Protein AF-A0A818JLV5-F1 (afdb_monomer_lite)

Sequence (101 aa):
MLIFYFFHFLLVFFYNILFRYVSDPNLWTKHEIQHLRLPTVDFSNPQVENLFHGIEFLRTVRQEKKRAYIHCKAGRQRSANLVACYLIDTYGMTPEEAARH

Structure (mmCIF, N/CA/C/O backbone):
data_AF-A0A818JLV5-F1
#
_entry.id   AF-A0A818JLV5-F1
#
loop_
_atom_site.group_PDB
_atom_site.id
_atom_site.type_symbol
_atom_site.label_atom_id
_atom_site.label_alt_id
_atom_site.label_comp_id
_atom_site.label_asym_id
_atom_site.label_entity_id
_atom_site.label_seq_id
_atom_site.pdbx_PDB_ins_code
_atom_site.Cartn_x
_atom_site.Cartn_y
_atom_site.Cartn_z
_atom_site.occupancy
_atom_site.B_iso_or_equiv
_atom_site.auth_seq_id
_atom_site.auth_comp_id
_atom_site.auth_asym_id
_atom_site.auth_atom_id
_atom_site.pdbx_PDB_model_num
ATOM 1 N N . MET A 1 1 ? -4.765 -15.757 -21.164 1.00 35.62 1 MET A N 1
ATOM 2 C CA . MET A 1 1 ? -5.243 -14.408 -21.542 1.00 35.62 1 MET A CA 1
ATOM 3 C C . MET A 1 1 ? -6.733 -14.271 -21.194 1.00 35.62 1 MET A C 1
ATOM 5 O O . MET A 1 1 ? -7.546 -14.078 -22.081 1.00 35.62 1 MET A O 1
ATOM 9 N N . LEU A 1 2 ? -7.109 -14.458 -19.917 1.00 27.20 2 LEU A N 1
ATOM 10 C CA . LEU A 1 2 ? -8.526 -14.609 -19.520 1.00 27.20 2 LEU A CA 1
ATOM 11 C C . LEU A 1 2 ? -8.876 -14.040 -18.129 1.00 27.20 2 LEU A C 1
ATOM 13 O O . LEU A 1 2 ? -9.966 -14.275 -17.632 1.00 27.20 2 LEU A O 1
ATOM 17 N N . ILE A 1 3 ? -7.972 -13.286 -17.493 1.00 32.56 3 ILE A N 1
ATOM 18 C CA . ILE A 1 3 ? -8.185 -12.769 -16.124 1.00 32.56 3 ILE A CA 1
ATOM 19 C C . ILE A 1 3 ? -8.768 -11.339 -16.120 1.00 32.56 3 ILE A C 1
ATOM 21 O O . ILE A 1 3 ? -9.231 -10.859 -15.094 1.00 32.56 3 ILE A O 1
ATOM 25 N N . PHE A 1 4 ? -8.827 -10.661 -17.270 1.00 35.84 4 PHE A N 1
ATOM 26 C CA . PHE A 1 4 ? -9.160 -9.230 -17.324 1.00 35.84 4 PHE A CA 1
ATOM 27 C C . PHE A 1 4 ? -10.638 -8.893 -17.573 1.00 35.84 4 PHE A C 1
ATOM 29 O O . PHE A 1 4 ? -10.991 -7.722 -17.535 1.00 35.84 4 PHE A O 1
ATOM 36 N N . TYR A 1 5 ? -11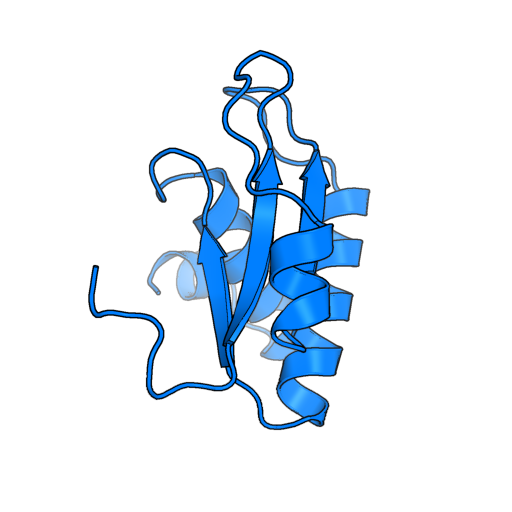.516 -9.870 -17.821 1.00 31.83 5 TYR A N 1
ATOM 37 C CA . TYR A 1 5 ? -12.835 -9.566 -18.396 1.00 31.83 5 TYR A CA 1
ATOM 38 C C . TYR A 1 5 ? -13.954 -9.187 -17.415 1.00 31.83 5 TYR A C 1
ATOM 40 O O . TYR A 1 5 ? -15.025 -8.827 -17.889 1.00 31.83 5 TYR A O 1
ATOM 48 N N . PHE A 1 6 ? -13.763 -9.235 -16.090 1.00 33.00 6 PHE A N 1
ATOM 49 C CA . PHE A 1 6 ? -14.914 -9.080 -15.179 1.00 33.00 6 PHE A CA 1
ATOM 50 C C . PHE A 1 6 ? -14.726 -8.267 -13.899 1.00 33.00 6 PHE A C 1
ATOM 52 O O . PHE A 1 6 ? -15.620 -8.255 -13.056 1.00 33.00 6 PHE A O 1
ATOM 59 N N . PHE A 1 7 ? -13.627 -7.538 -13.728 1.00 35.72 7 PHE A N 1
ATOM 60 C CA . PHE A 1 7 ? -13.406 -6.838 -12.465 1.00 35.72 7 PHE A CA 1
ATOM 61 C C . PHE A 1 7 ? -12.803 -5.454 -12.674 1.00 35.72 7 PHE A C 1
ATOM 63 O O . PHE A 1 7 ? -11.752 -5.299 -13.287 1.00 35.72 7 PHE A O 1
ATOM 70 N N . HIS A 1 8 ? -13.484 -4.462 -12.106 1.00 43.91 8 HIS A N 1
ATOM 71 C CA . HIS A 1 8 ? -13.003 -3.106 -11.862 1.00 43.91 8 HIS A CA 1
ATOM 72 C C . HIS A 1 8 ? -11.773 -3.174 -10.922 1.00 43.91 8 HIS A C 1
ATOM 74 O O . HIS A 1 8 ? -11.894 -3.023 -9.704 1.00 43.91 8 HIS A O 1
ATOM 80 N N . PHE A 1 9 ? -10.600 -3.515 -11.466 1.00 46.94 9 PHE A N 1
ATOM 81 C CA . PHE A 1 9 ? -9.341 -3.629 -10.725 1.00 46.94 9 PHE A CA 1
ATOM 82 C C . PHE A 1 9 ? -8.509 -2.351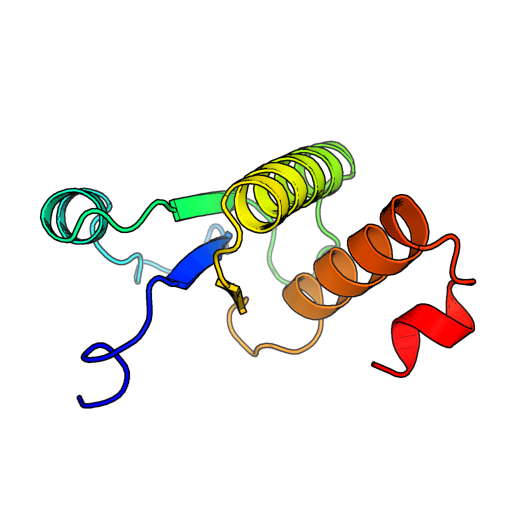 -10.876 1.00 46.94 9 PHE A C 1
ATOM 84 O O . PHE A 1 9 ? -8.214 -1.943 -11.994 1.00 46.94 9 PHE A O 1
ATOM 91 N N . LEU A 1 10 ? -8.088 -1.756 -9.758 1.00 56.09 10 LEU A N 1
ATOM 92 C CA . LEU A 1 10 ? -7.032 -0.740 -9.706 1.00 56.09 10 LEU A CA 1
ATOM 93 C C . LEU A 1 10 ? -5.672 -1.418 -9.573 1.00 56.09 10 LEU A C 1
ATOM 95 O O . LEU A 1 10 ? -5.513 -2.295 -8.732 1.00 56.09 10 LEU A O 1
ATOM 99 N N . LEU A 1 11 ? -4.682 -1.021 -10.363 1.00 56.81 11 LEU A N 1
ATOM 100 C CA . LEU A 1 11 ? -3.412 -1.743 -10.461 1.00 56.81 11 LEU A CA 1
ATOM 101 C C . LEU A 1 11 ? -2.276 -0.967 -9.768 1.00 56.81 11 LEU A C 1
ATOM 103 O O . LEU A 1 11 ? -1.904 0.112 -10.227 1.00 56.81 11 LEU A O 1
ATOM 107 N N . VAL A 1 12 ? -1.686 -1.515 -8.698 1.00 58.53 12 VAL A N 1
ATOM 108 C CA . VAL A 1 12 ? -0.466 -0.954 -8.078 1.00 58.53 12 VAL A CA 1
ATOM 109 C C . VAL A 1 12 ? 0.751 -1.751 -8.535 1.00 58.53 12 VAL A C 1
ATOM 111 O O . VAL A 1 12 ? 0.889 -2.935 -8.222 1.00 58.53 12 VAL A O 1
ATOM 114 N N . PHE A 1 13 ? 1.648 -1.086 -9.261 1.00 58.62 13 PHE A N 1
ATOM 115 C CA . PHE A 1 13 ? 2.877 -1.646 -9.812 1.00 58.62 13 PHE A CA 1
ATOM 116 C C . PHE A 1 13 ? 4.088 -1.202 -8.990 1.00 58.62 13 PHE A C 1
ATOM 118 O O . PHE A 1 13 ? 4.442 -0.024 -8.996 1.00 58.62 13 PHE A O 1
ATOM 125 N N . PHE A 1 14 ? 4.795 -2.144 -8.366 1.00 55.06 14 PHE A N 1
ATOM 126 C CA . PHE A 1 14 ? 6.157 -1.893 -7.883 1.00 55.06 14 PHE A CA 1
ATOM 127 C C . PHE A 1 14 ? 7.162 -2.190 -9.002 1.00 55.06 14 PHE A C 1
ATOM 129 O O . PHE A 1 14 ? 7.334 -3.351 -9.383 1.00 55.06 14 PHE A O 1
ATOM 136 N N . TYR A 1 15 ? 7.807 -1.157 -9.552 1.00 54.06 15 TYR A N 1
ATOM 137 C CA . TYR A 1 15 ? 8.747 -1.301 -10.674 1.00 54.06 15 TYR A CA 1
ATOM 138 C C . TYR A 1 15 ? 10.196 -1.485 -10.212 1.00 54.06 15 TYR A C 1
ATOM 140 O O . TYR A 1 15 ? 10.591 -0.919 -9.200 1.00 54.06 15 TYR A O 1
ATOM 148 N N . ASN A 1 16 ? 10.970 -2.228 -11.010 1.00 49.66 16 ASN A N 1
ATOM 149 C CA . ASN A 1 16 ? 12.410 -2.460 -10.911 1.00 49.66 16 ASN A CA 1
ATOM 150 C C . ASN A 1 16 ? 13.131 -1.651 -11.995 1.00 49.66 16 ASN A C 1
ATOM 152 O O . ASN A 1 16 ? 12.896 -1.913 -13.168 1.00 49.66 16 ASN A O 1
ATOM 156 N N . ILE A 1 17 ? 14.069 -0.776 -11.621 1.00 47.25 17 ILE A N 1
ATOM 157 C CA . ILE A 1 17 ? 14.846 0.103 -12.519 1.00 47.25 17 ILE A CA 1
ATOM 158 C C . ILE A 1 17 ? 15.489 -0.622 -13.735 1.00 47.25 17 ILE A C 1
ATOM 160 O O . ILE A 1 17 ? 15.720 0.019 -14.756 1.00 47.25 17 ILE A O 1
ATOM 164 N N . LEU A 1 18 ? 15.698 -1.946 -13.700 1.00 43.88 18 LEU A N 1
ATOM 165 C CA . LEU A 1 18 ? 16.427 -2.713 -14.725 1.00 43.88 18 LEU A CA 1
ATOM 166 C C . LEU A 1 18 ? 15.595 -3.533 -15.739 1.00 43.88 18 LEU A C 1
ATOM 168 O O . LEU A 1 18 ? 16.194 -4.080 -16.663 1.00 43.88 18 LEU A O 1
ATOM 172 N N . PHE A 1 19 ? 14.259 -3.652 -15.642 1.00 42.72 19 PHE A N 1
ATOM 173 C CA . PHE A 1 19 ? 13.491 -4.546 -16.543 1.00 42.72 19 PHE A CA 1
ATOM 174 C C . PHE A 1 19 ? 12.417 -3.860 -17.403 1.00 42.72 19 PHE A C 1
ATOM 176 O O . PHE A 1 19 ? 11.347 -3.492 -16.944 1.00 42.72 19 PHE A O 1
ATOM 183 N N . ARG A 1 20 ? 12.669 -3.856 -18.714 1.00 44.94 20 ARG A N 1
ATOM 184 C CA . ARG A 1 20 ? 11.935 -3.251 -19.844 1.00 44.94 20 ARG A CA 1
ATOM 185 C C . ARG A 1 20 ? 10.499 -3.759 -20.121 1.00 44.94 20 ARG A C 1
ATOM 187 O O . ARG A 1 20 ? 9.958 -3.452 -21.176 1.00 44.94 20 ARG A O 1
ATOM 194 N N . TYR A 1 21 ? 9.876 -4.525 -19.223 1.00 51.16 21 TYR A N 1
ATOM 195 C CA . TYR A 1 21 ? 8.500 -5.024 -19.391 1.00 51.16 21 T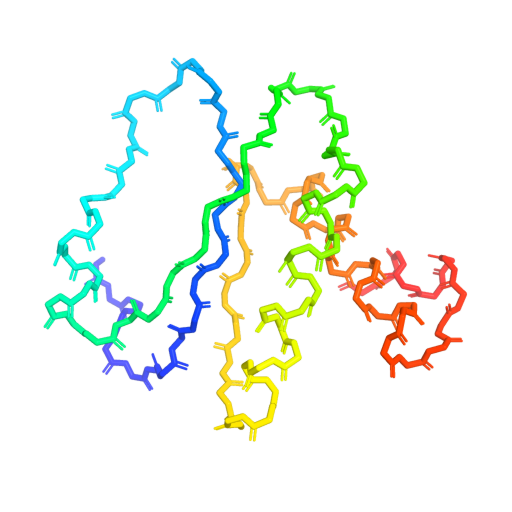YR A CA 1
ATOM 196 C C . TYR A 1 21 ? 7.538 -4.226 -18.529 1.00 51.16 21 TYR A C 1
ATOM 198 O O . TYR A 1 21 ? 7.100 -4.649 -17.460 1.00 51.16 21 TYR A O 1
ATOM 206 N N . VAL A 1 22 ? 7.234 -3.035 -19.018 1.00 55.44 22 VAL A N 1
ATOM 207 C CA . VAL A 1 22 ? 6.207 -2.187 -18.447 1.00 55.44 22 VAL A CA 1
ATOM 208 C C . VAL A 1 22 ? 5.059 -2.169 -19.439 1.00 55.44 22 VAL A C 1
ATOM 210 O O . VAL A 1 22 ? 5.242 -1.791 -20.592 1.00 55.44 22 VAL A O 1
ATOM 213 N N . SER A 1 23 ? 3.888 -2.624 -19.005 1.00 62.00 23 SER A N 1
ATOM 214 C CA . SER A 1 23 ? 2.655 -2.465 -19.770 1.00 62.00 23 SER A CA 1
ATOM 215 C C . SER A 1 23 ? 2.468 -0.986 -20.115 1.00 62.00 23 SER A C 1
ATOM 217 O O . SER A 1 23 ? 2.663 -0.122 -19.258 1.00 62.00 23 SER A O 1
ATOM 219 N N . ASP A 1 24 ? 2.148 -0.678 -21.368 1.00 71.50 24 ASP A N 1
ATOM 220 C CA . ASP A 1 24 ? 1.961 0.701 -21.826 1.00 71.50 24 ASP A CA 1
ATOM 221 C C . ASP A 1 24 ? 0.918 1.412 -20.935 1.00 71.50 24 ASP A C 1
ATOM 223 O O . ASP A 1 24 ? -0.207 0.916 -20.836 1.00 71.50 24 ASP A O 1
ATOM 227 N N . PRO A 1 25 ? 1.257 2.532 -20.253 1.00 69.69 25 PRO A N 1
ATOM 228 C CA . PRO A 1 25 ? 0.286 3.341 -19.512 1.00 69.69 25 PRO A CA 1
ATOM 229 C C . PRO A 1 25 ? -0.996 3.615 -20.301 1.00 69.69 25 PRO A C 1
ATOM 231 O O . PRO A 1 25 ? -2.091 3.523 -19.753 1.00 69.69 25 PRO A O 1
ATOM 234 N N . ASN A 1 26 ? -0.862 3.875 -21.604 1.00 77.56 26 ASN A N 1
ATOM 235 C CA . ASN A 1 26 ? -1.984 4.210 -22.470 1.00 77.56 26 ASN A CA 1
ATOM 236 C C . ASN A 1 26 ? -2.963 3.043 -22.632 1.00 77.56 26 ASN A C 1
ATOM 238 O O . ASN A 1 26 ? -4.152 3.270 -22.844 1.00 77.56 26 ASN A O 1
ATOM 242 N N . LEU A 1 27 ? -2.492 1.797 -22.497 1.00 76.19 27 LEU A N 1
ATOM 243 C CA . LEU A 1 27 ? -3.356 0.620 -22.535 1.00 76.19 27 LEU A CA 1
ATOM 244 C C . LEU A 1 27 ? -4.297 0.597 -21.326 1.00 76.19 27 LEU A C 1
ATOM 246 O O . LEU A 1 27 ? -5.483 0.326 -21.486 1.00 76.19 27 LEU A O 1
ATOM 250 N N . TRP A 1 28 ? -3.795 0.924 -20.134 1.00 76.81 28 TRP A N 1
ATOM 251 C CA . TRP A 1 28 ? -4.615 0.984 -18.921 1.00 76.81 28 TRP A CA 1
ATOM 252 C C . TRP A 1 28 ? -5.627 2.120 -18.995 1.00 76.81 28 TRP A C 1
ATOM 254 O O . TRP A 1 28 ? -6.811 1.889 -18.768 1.00 76.81 28 TRP A O 1
ATOM 264 N N . THR A 1 29 ? -5.184 3.304 -19.426 1.00 77.69 29 THR A N 1
ATOM 265 C CA . THR A 1 29 ? -6.061 4.462 -19.633 1.00 77.69 29 THR A CA 1
ATOM 266 C C . THR A 1 29 ? -7.166 4.167 -20.646 1.00 77.69 29 THR A C 1
ATOM 268 O O . THR A 1 29 ? -8.322 4.486 -20.391 1.00 77.69 29 THR A O 1
ATOM 271 N N . LYS A 1 30 ? -6.850 3.495 -21.764 1.00 82.56 30 LYS A N 1
ATOM 272 C CA . LYS A 1 30 ? -7.840 3.088 -22.779 1.00 82.56 30 LYS A CA 1
ATOM 273 C C . LYS A 1 30 ? -8.926 2.167 -22.216 1.00 82.56 30 LYS A C 1
ATOM 275 O O . LYS A 1 30 ? -10.048 2.181 -22.709 1.00 82.56 30 LYS A O 1
ATOM 280 N N . HIS A 1 31 ? -8.585 1.354 -21.221 1.00 79.75 31 HIS A N 1
ATOM 281 C CA . HIS A 1 31 ? -9.512 0.450 -20.544 1.00 79.75 31 HIS A CA 1
ATOM 282 C C . HIS A 1 31 ? -10.083 1.036 -19.244 1.00 79.75 31 HIS A C 1
ATOM 284 O O . HIS A 1 31 ? -10.698 0.298 -18.481 1.00 79.75 31 HIS A O 1
ATOM 290 N N . GLU A 1 32 ? -9.869 2.332 -18.983 1.00 82.12 32 GLU A N 1
ATOM 291 C CA . GLU A 1 32 ? -10.330 3.036 -17.776 1.00 82.12 32 GLU A CA 1
ATOM 292 C C . GLU A 1 32 ? -9.822 2.397 -16.467 1.00 82.12 32 GLU A C 1
ATOM 294 O O . GLU A 1 32 ? -10.422 2.514 -15.397 1.00 82.12 32 GLU A O 1
ATOM 299 N N . ILE A 1 33 ? -8.669 1.728 -16.542 1.00 79.00 33 ILE A N 1
ATOM 300 C CA . ILE A 1 33 ? -7.990 1.121 -15.402 1.00 79.00 33 ILE A CA 1
ATOM 301 C C . ILE A 1 33 ? -7.049 2.167 -14.808 1.00 79.00 33 ILE A C 1
ATOM 303 O O . ILE A 1 33 ? -6.018 2.503 -15.394 1.00 79.00 33 ILE A O 1
ATOM 307 N N . GLN A 1 34 ? -7.380 2.671 -13.618 1.00 81.94 34 GLN A N 1
ATOM 308 C CA . GLN A 1 34 ? -6.444 3.508 -12.871 1.00 81.94 34 GLN A CA 1
ATOM 309 C C . GLN A 1 34 ? -5.237 2.659 -12.442 1.00 81.94 34 GLN A C 1
ATOM 311 O O . GLN A 1 34 ? -5.364 1.502 -12.020 1.00 81.94 34 GLN A O 1
ATOM 316 N N . HIS A 1 35 ? -4.050 3.245 -12.544 1.00 82.38 35 HIS A N 1
ATOM 317 C CA . HIS A 1 35 ? -2.805 2.549 -12.266 1.00 82.38 35 HIS A CA 1
ATOM 318 C C . HIS A 1 35 ? -1.825 3.461 -11.529 1.00 82.38 35 HIS A C 1
ATOM 320 O O . HIS A 1 35 ? -1.685 4.636 -11.858 1.00 82.38 35 HIS A O 1
ATOM 326 N N . LEU A 1 36 ? -1.115 2.901 -10.552 1.00 83.94 36 LEU A N 1
ATOM 327 C CA . LEU A 1 36 ? -0.060 3.585 -9.811 1.00 83.94 36 LEU A CA 1
ATOM 328 C C . LEU A 1 36 ? 1.255 2.838 -9.996 1.00 83.94 36 LEU A C 1
ATOM 330 O O . LEU A 1 36 ? 1.300 1.613 -9.893 1.00 83.94 36 LEU A O 1
ATOM 334 N N . ARG A 1 37 ? 2.342 3.572 -10.246 1.00 82.56 37 ARG A N 1
ATOM 335 C CA . ARG A 1 37 ? 3.695 3.010 -10.303 1.00 82.56 37 ARG A CA 1
ATOM 336 C C . ARG A 1 37 ? 4.526 3.547 -9.157 1.00 82.56 37 ARG A C 1
ATOM 338 O O . ARG A 1 37 ? 4.780 4.742 -9.084 1.00 82.56 37 ARG A O 1
ATOM 345 N N . LEU A 1 38 ? 4.983 2.638 -8.309 1.00 81.12 38 LEU A N 1
ATOM 346 C CA . LEU A 1 38 ? 5.857 2.915 -7.183 1.00 81.12 38 LEU A CA 1
ATOM 347 C C . LEU A 1 38 ? 7.259 2.398 -7.530 1.00 81.12 38 LEU A C 1
ATOM 349 O O . LEU A 1 38 ? 7.485 1.182 -7.546 1.00 81.12 38 LEU A O 1
ATOM 353 N N . PRO A 1 39 ? 8.207 3.279 -7.886 1.00 74.50 39 PRO A N 1
ATOM 354 C CA . PRO A 1 39 ? 9.559 2.849 -8.212 1.00 74.50 39 PRO A CA 1
ATOM 355 C C . PRO A 1 39 ? 10.237 2.275 -6.962 1.00 74.50 39 PRO A C 1
ATOM 357 O O . PRO A 1 39 ? 10.189 2.852 -5.879 1.00 74.50 39 PRO A O 1
ATOM 360 N N . THR A 1 40 ? 10.862 1.106 -7.071 1.00 69.94 40 THR A N 1
ATOM 361 C CA . THR A 1 40 ? 11.632 0.512 -5.970 1.00 69.94 40 THR A CA 1
ATOM 362 C C . THR A 1 40 ? 12.822 -0.244 -6.538 1.00 69.94 40 THR A C 1
ATOM 364 O O . THR A 1 40 ? 12.673 -1.063 -7.444 1.00 69.94 40 THR A O 1
ATOM 367 N N . VAL A 1 41 ? 14.018 0.013 -6.011 1.00 69.56 41 VAL A N 1
ATOM 368 C CA . VAL A 1 41 ? 15.216 -0.713 -6.443 1.00 69.56 41 VAL A CA 1
ATOM 369 C C . VAL A 1 41 ? 15.026 -2.203 -6.143 1.00 69.56 41 VAL A C 1
ATOM 371 O O . VAL A 1 41 ? 14.431 -2.594 -5.138 1.00 69.56 41 VAL A O 1
ATOM 374 N N . ASP A 1 42 ? 15.450 -3.066 -7.062 1.00 64.75 42 ASP A N 1
ATOM 375 C CA . ASP A 1 42 ? 15.334 -4.503 -6.835 1.00 64.75 42 ASP A CA 1
ATOM 376 C C . ASP A 1 42 ? 16.161 -4.918 -5.616 1.00 64.75 42 ASP A C 1
ATOM 378 O O . ASP A 1 42 ? 17.245 -4.390 -5.385 1.00 64.75 42 ASP A O 1
ATOM 382 N N . PHE A 1 43 ? 15.622 -5.852 -4.828 1.00 65.25 43 PHE A N 1
ATOM 383 C CA . PHE A 1 43 ? 16.201 -6.301 -3.555 1.00 65.25 43 PHE A CA 1
ATOM 384 C C . PHE A 1 43 ? 16.307 -5.222 -2.462 1.00 65.25 43 PHE A C 1
ATOM 386 O O . PHE A 1 43 ? 16.846 -5.504 -1.395 1.00 65.25 43 PHE A O 1
ATOM 393 N N . SER A 1 44 ? 15.740 -4.029 -2.673 1.00 69.25 44 SER A N 1
ATOM 394 C CA . SER A 1 44 ? 15.570 -3.020 -1.630 1.00 69.25 44 SER A CA 1
ATOM 395 C C . SER A 1 44 ? 14.131 -2.977 -1.122 1.00 69.25 44 SER A C 1
ATOM 397 O O . SER A 1 44 ? 13.177 -3.363 -1.810 1.00 69.25 44 SER A O 1
ATOM 399 N N . ASN A 1 45 ? 13.966 -2.441 0.085 1.00 73.31 45 ASN A N 1
ATOM 400 C CA . ASN A 1 45 ? 12.653 -2.026 0.557 1.00 73.31 45 ASN A CA 1
ATOM 401 C C . ASN A 1 45 ? 12.158 -0.818 -0.262 1.00 73.31 45 ASN A C 1
ATOM 403 O O . ASN A 1 45 ? 12.984 -0.039 -0.762 1.00 73.31 45 ASN A O 1
ATOM 407 N N . PRO A 1 46 ? 10.833 -0.658 -0.429 1.00 79.56 46 PRO A N 1
ATOM 408 C CA . PRO A 1 46 ? 10.260 0.582 -0.933 1.00 79.56 46 PRO A CA 1
ATOM 409 C C . PRO A 1 46 ? 10.670 1.762 -0.051 1.00 79.56 46 PRO A C 1
ATOM 411 O O . PRO A 1 46 ? 10.799 1.615 1.164 1.00 79.56 46 PRO A O 1
ATOM 414 N N . GLN A 1 47 ? 10.848 2.929 -0.667 1.00 84.06 47 GLN A N 1
ATOM 415 C CA . GLN A 1 47 ? 10.972 4.182 0.078 1.00 84.06 47 GLN A CA 1
ATOM 416 C C . GLN A 1 47 ? 9.669 4.449 0.838 1.00 84.06 47 GLN A C 1
ATOM 418 O O . GLN A 1 47 ? 8.586 4.092 0.360 1.00 84.06 47 GLN A O 1
ATOM 423 N N . VAL A 1 48 ? 9.772 5.070 2.009 1.00 86.69 48 VAL A N 1
ATOM 424 C CA . VAL A 1 48 ? 8.622 5.321 2.888 1.00 86.69 48 VAL A CA 1
ATOM 425 C C . VAL A 1 48 ? 7.576 6.186 2.179 1.00 86.69 48 VAL A C 1
ATOM 427 O O . VAL A 1 48 ? 6.383 5.903 2.244 1.00 86.69 48 VAL A O 1
ATOM 430 N N . GLU A 1 49 ? 8.014 7.162 1.391 1.00 88.56 49 GLU A N 1
ATOM 431 C CA . GLU A 1 49 ? 7.163 8.046 0.591 1.00 88.56 49 GLU A CA 1
ATOM 432 C C . GLU A 1 49 ? 6.344 7.256 -0.440 1.00 88.56 49 GLU A C 1
ATOM 434 O O . GLU A 1 49 ? 5.158 7.510 -0.642 1.00 88.56 49 GLU A O 1
ATOM 439 N N . ASN A 1 50 ? 6.948 6.234 -1.052 1.00 86.00 50 ASN A N 1
ATOM 440 C CA . ASN A 1 50 ? 6.248 5.362 -1.993 1.00 86.00 50 ASN A CA 1
ATOM 441 C C . ASN A 1 50 ? 5.217 4.472 -1.291 1.00 86.00 50 ASN A C 1
ATOM 443 O O . ASN A 1 50 ? 4.174 4.184 -1.877 1.00 86.00 50 ASN A O 1
ATOM 447 N N . LEU A 1 51 ? 5.478 4.046 -0.051 1.00 87.94 51 LEU A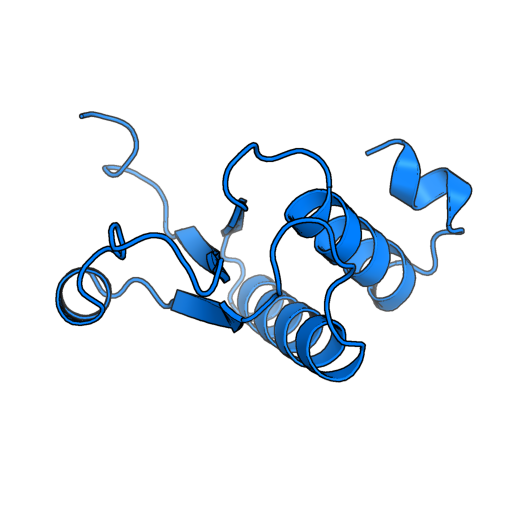 N 1
ATOM 448 C CA . LEU A 1 51 ? 4.481 3.330 0.748 1.00 87.94 51 LEU A CA 1
ATOM 449 C C . LEU A 1 51 ? 3.287 4.235 1.048 1.00 87.94 51 LEU A C 1
ATOM 451 O O . LEU A 1 51 ? 2.158 3.815 0.811 1.00 87.94 51 LEU A O 1
ATOM 455 N N . PHE A 1 52 ? 3.522 5.483 1.461 1.00 91.06 52 PHE A N 1
ATOM 456 C CA . PHE A 1 52 ? 2.448 6.451 1.689 1.00 91.06 52 PHE A CA 1
ATOM 457 C C . PHE A 1 52 ? 1.616 6.706 0.430 1.00 91.06 52 PHE A C 1
ATOM 459 O O . PHE A 1 52 ? 0.394 6.599 0.479 1.00 91.06 52 PHE A O 1
ATOM 466 N N . HIS A 1 53 ? 2.249 6.941 -0.723 1.00 90.81 53 HIS A N 1
ATOM 467 C CA . HIS A 1 53 ? 1.521 7.089 -1.989 1.00 90.81 53 HIS A CA 1
ATOM 468 C C . HIS A 1 53 ? 0.691 5.847 -2.342 1.00 90.81 53 HIS A C 1
ATOM 470 O O . HIS A 1 53 ? -0.433 5.963 -2.832 1.00 90.81 53 HIS A O 1
ATOM 476 N N . GLY A 1 54 ? 1.229 4.651 -2.085 1.00 89.94 54 GLY A N 1
ATOM 477 C CA . GLY A 1 54 ? 0.498 3.402 -2.268 1.00 89.94 54 GLY A CA 1
ATOM 478 C C . GLY A 1 54 ? -0.714 3.283 -1.346 1.00 89.94 54 GLY A C 1
ATOM 479 O O . GLY A 1 54 ? -1.786 2.901 -1.807 1.00 89.94 54 GLY A O 1
ATOM 480 N N . ILE A 1 55 ? -0.565 3.634 -0.068 1.00 92.69 55 ILE A N 1
ATOM 481 C CA . ILE A 1 55 ? -1.646 3.605 0.927 1.00 92.69 55 ILE A CA 1
ATOM 482 C C . ILE A 1 55 ? -2.760 4.582 0.541 1.00 92.69 55 ILE A C 1
ATOM 484 O O . ILE A 1 55 ? -3.925 4.186 0.519 1.00 92.69 55 ILE A O 1
ATOM 488 N N . GLU A 1 56 ? -2.422 5.816 0.161 1.00 93.50 56 GLU A N 1
ATOM 489 C CA . GLU A 1 56 ? -3.410 6.813 -0.271 1.00 93.50 56 GLU A CA 1
ATOM 490 C C . 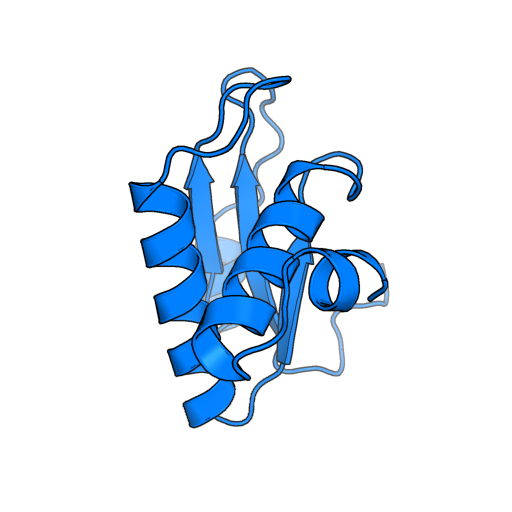GLU A 1 56 ? -4.187 6.352 -1.507 1.00 93.50 56 GLU A C 1
ATOM 492 O O . GLU A 1 56 ? -5.413 6.441 -1.554 1.00 93.50 56 GLU A O 1
ATOM 497 N N . PHE A 1 57 ? -3.506 5.749 -2.481 1.00 91.19 57 PHE A N 1
ATOM 498 C CA . PHE A 1 57 ? -4.177 5.157 -3.635 1.00 91.19 57 PHE A CA 1
ATOM 499 C C . PHE A 1 57 ? -5.143 4.035 -3.235 1.00 91.19 57 PHE A C 1
ATOM 501 O O . PHE A 1 57 ? -6.272 3.994 -3.724 1.00 91.19 57 PHE A O 1
ATOM 508 N N . LEU A 1 58 ? -4.750 3.150 -2.313 1.00 90.62 58 LEU A N 1
ATOM 509 C CA . LEU A 1 58 ? -5.628 2.091 -1.803 1.00 90.62 58 LEU A CA 1
ATOM 510 C C . LEU A 1 58 ? -6.825 2.641 -1.014 1.00 90.62 58 LEU A C 1
ATOM 512 O O . LEU A 1 58 ? -7.916 2.071 -1.088 1.00 90.62 58 LEU A O 1
ATOM 516 N N . ARG A 1 59 ? -6.666 3.769 -0.314 1.00 91.81 59 ARG A N 1
ATOM 517 C CA . ARG A 1 59 ? -7.784 4.479 0.322 1.00 91.81 59 ARG A CA 1
ATOM 518 C C . ARG A 1 59 ? -8.782 4.982 -0.718 1.00 91.81 59 ARG A C 1
ATOM 520 O O . ARG A 1 59 ? -9.976 4.731 -0.549 1.00 91.81 59 ARG A O 1
ATOM 527 N N . THR A 1 60 ? -8.320 5.579 -1.816 1.00 90.94 60 THR A N 1
ATOM 528 C CA . THR A 1 60 ? -9.190 5.997 -2.930 1.00 90.94 60 THR A CA 1
ATOM 529 C C . THR A 1 60 ? -9.923 4.804 -3.547 1.00 90.94 60 THR A C 1
ATOM 531 O O . THR A 1 60 ? -11.143 4.843 -3.694 1.00 90.94 60 THR A O 1
ATOM 534 N N . VAL A 1 61 ? -9.228 3.685 -3.801 1.00 88.19 61 VAL A N 1
ATOM 535 C CA . VAL A 1 61 ? -9.857 2.429 -4.271 1.00 88.19 61 VAL A CA 1
ATOM 536 C C . VAL A 1 61 ? -10.994 1.998 -3.354 1.00 88.19 61 VAL A C 1
ATOM 538 O O . VAL A 1 61 ? -12.083 1.649 -3.819 1.00 88.19 61 VAL A O 1
ATOM 541 N N . ARG A 1 62 ? -10.731 1.998 -2.043 1.00 88.56 62 ARG A N 1
ATOM 542 C CA . ARG A 1 62 ? -11.700 1.588 -1.028 1.00 88.56 62 ARG A CA 1
ATOM 543 C C . ARG A 1 62 ? -12.902 2.528 -0.997 1.00 88.56 62 ARG A C 1
ATOM 545 O O . ARG A 1 62 ? -14.029 2.040 -0.925 1.00 88.56 62 ARG A O 1
ATOM 552 N N . GLN A 1 63 ? -12.682 3.842 -1.055 1.00 91.50 63 GLN A N 1
ATOM 553 C CA . GLN A 1 63 ? -13.749 4.850 -1.100 1.00 91.50 63 GLN A CA 1
ATOM 554 C C . GLN A 1 63 ? -14.642 4.666 -2.333 1.00 91.50 63 GLN A C 1
ATOM 556 O O . GLN A 1 63 ? -15.866 4.717 -2.221 1.00 91.50 63 GLN A O 1
ATOM 561 N N . GLU A 1 64 ? -14.045 4.340 -3.479 1.00 89.12 64 GLU A N 1
ATOM 562 C CA . GLU A 1 64 ? -14.758 4.017 -4.719 1.00 89.12 64 GLU A CA 1
ATOM 563 C C . GLU A 1 64 ? -15.410 2.617 -4.711 1.00 89.12 64 GLU A C 1
ATOM 565 O O . GLU A 1 64 ? -16.048 2.229 -5.689 1.00 89.12 64 GLU A O 1
ATOM 570 N N . LYS A 1 65 ? -15.268 1.843 -3.622 1.00 89.56 65 LYS A N 1
ATOM 571 C CA . LYS A 1 65 ? -15.738 0.449 -3.487 1.00 89.56 65 LYS A CA 1
ATOM 572 C C . LYS A 1 65 ? -15.208 -0.479 -4.591 1.00 89.56 65 LYS A C 1
ATOM 574 O O . LYS A 1 65 ? -15.862 -1.454 -4.967 1.00 89.56 65 LYS A O 1
ATOM 579 N N . LYS A 1 66 ? -14.011 -0.185 -5.100 1.00 85.81 66 LYS A N 1
ATOM 580 C CA . LYS A 1 66 ? -13.311 -0.984 -6.112 1.00 85.81 66 LYS A CA 1
ATOM 581 C C . LYS A 1 66 ? -12.361 -1.980 -5.450 1.00 85.81 66 LYS A C 1
ATOM 583 O O . LYS A 1 66 ? -12.183 -1.995 -4.233 1.00 85.81 66 LYS A O 1
ATOM 588 N N . ARG A 1 67 ? -11.755 -2.852 -6.258 1.00 83.06 67 ARG A N 1
ATOM 589 C CA . ARG A 1 67 ? -10.732 -3.803 -5.801 1.00 83.06 67 ARG A CA 1
ATOM 590 C C . ARG A 1 67 ? -9.372 -3.375 -6.328 1.00 83.06 67 ARG A C 1
ATOM 592 O O . ARG A 1 67 ? -9.264 -2.980 -7.482 1.00 83.06 67 ARG A O 1
ATOM 599 N N . ALA A 1 68 ? -8.335 -3.486 -5.506 1.00 84.88 68 ALA A N 1
ATOM 600 C CA . ALA A 1 68 ? -6.962 -3.280 -5.948 1.00 84.88 68 ALA A CA 1
ATOM 601 C C . ALA A 1 68 ? -6.302 -4.624 -6.273 1.00 84.88 68 ALA A C 1
ATOM 603 O O . ALA A 1 68 ? -6.437 -5.591 -5.526 1.00 84.88 68 ALA A O 1
ATOM 604 N N . TYR A 1 69 ? -5.562 -4.667 -7.373 1.00 84.69 69 TYR A N 1
ATOM 605 C CA . TYR A 1 69 ? -4.594 -5.702 -7.685 1.00 84.69 69 TYR A CA 1
ATOM 606 C C . TYR A 1 69 ? -3.192 -5.124 -7.490 1.00 84.69 69 TYR A C 1
ATOM 608 O O . TYR A 1 69 ? -2.756 -4.227 -8.213 1.00 84.69 69 TYR A O 1
ATOM 616 N N . ILE A 1 70 ? -2.490 -5.629 -6.481 1.00 82.69 70 ILE A N 1
ATOM 617 C CA . ILE A 1 70 ? -1.165 -5.154 -6.089 1.00 82.69 70 ILE A CA 1
ATOM 618 C C . ILE A 1 70 ? -0.176 -6.256 -6.423 1.00 82.69 70 ILE A C 1
ATOM 620 O O . ILE A 1 70 ? -0.317 -7.384 -5.949 1.00 82.69 70 ILE A O 1
ATOM 624 N N . HIS A 1 71 ? 0.856 -5.944 -7.200 1.00 77.56 71 HIS A N 1
ATOM 625 C CA . HIS A 1 71 ? 1.918 -6.909 -7.436 1.00 77.56 71 HIS A CA 1
ATOM 626 C C . HIS A 1 71 ? 3.287 -6.246 -7.584 1.00 77.56 71 HIS A C 1
ATOM 628 O O . HIS A 1 71 ? 3.440 -5.062 -7.884 1.00 77.56 71 HIS A O 1
ATOM 634 N N . CYS A 1 72 ? 4.316 -7.052 -7.353 1.00 76.31 72 CYS A N 1
ATOM 635 C CA . CYS A 1 72 ? 5.684 -6.743 -7.750 1.00 76.31 72 CYS A CA 1
ATOM 636 C C . CYS A 1 72 ? 6.114 -7.735 -8.844 1.00 76.31 72 CYS A C 1
ATOM 638 O O . CYS A 1 72 ? 5.266 -8.296 -9.536 1.00 76.31 72 CYS A O 1
ATOM 640 N N . LYS A 1 73 ? 7.416 -7.987 -9.010 1.00 69.50 73 LYS A N 1
ATOM 641 C CA . LYS A 1 73 ? 7.902 -8.995 -9.968 1.00 69.50 73 LYS A CA 1
ATOM 642 C C . LYS A 1 73 ? 7.508 -10.425 -9.573 1.00 69.50 73 LYS A C 1
ATOM 644 O O . LYS A 1 73 ? 6.953 -11.153 -10.380 1.00 69.50 73 LYS A O 1
ATOM 649 N N . ALA A 1 74 ? 7.800 -10.818 -8.331 1.00 68.75 74 ALA A N 1
ATOM 650 C CA . ALA A 1 74 ? 7.559 -12.178 -7.830 1.00 68.75 74 ALA A CA 1
ATOM 651 C C . ALA A 1 74 ? 6.343 -12.286 -6.892 1.00 68.75 74 ALA A C 1
ATOM 653 O O . ALA A 1 74 ? 6.037 -13.373 -6.420 1.00 68.75 74 ALA A O 1
ATOM 654 N N . GLY A 1 75 ? 5.696 -11.164 -6.563 1.00 61.66 75 GLY A N 1
ATOM 655 C CA . GLY A 1 75 ? 4.556 -11.116 -5.640 1.00 61.66 75 GLY A CA 1
ATOM 656 C C . GLY A 1 75 ? 4.881 -11.339 -4.155 1.00 61.66 75 GLY A C 1
ATOM 657 O O . GLY A 1 75 ? 3.952 -11.450 -3.372 1.00 61.66 75 GLY A O 1
ATOM 658 N N . ARG A 1 76 ? 6.159 -11.408 -3.750 1.00 69.25 76 ARG A N 1
ATOM 659 C CA . ARG A 1 76 ? 6.552 -11.851 -2.393 1.00 69.25 76 ARG A CA 1
ATOM 660 C C . ARG A 1 76 ? 6.865 -10.724 -1.409 1.00 69.25 76 ARG A C 1
ATOM 662 O O . ARG A 1 76 ? 6.252 -10.657 -0.361 1.00 69.25 76 ARG A O 1
ATOM 669 N N . GLN A 1 77 ? 7.815 -9.844 -1.734 1.00 79.31 77 GLN A N 1
ATOM 670 C CA . GLN A 1 77 ? 8.357 -8.892 -0.749 1.00 79.31 77 GLN A CA 1
ATOM 671 C C . GLN A 1 77 ? 7.657 -7.523 -0.801 1.00 79.31 77 GLN A C 1
ATOM 673 O O . GLN A 1 77 ? 6.993 -7.111 0.138 1.00 79.31 77 GLN A O 1
ATOM 678 N N . ARG A 1 78 ? 7.793 -6.803 -1.922 1.00 81.25 78 ARG A N 1
ATOM 679 C CA . ARG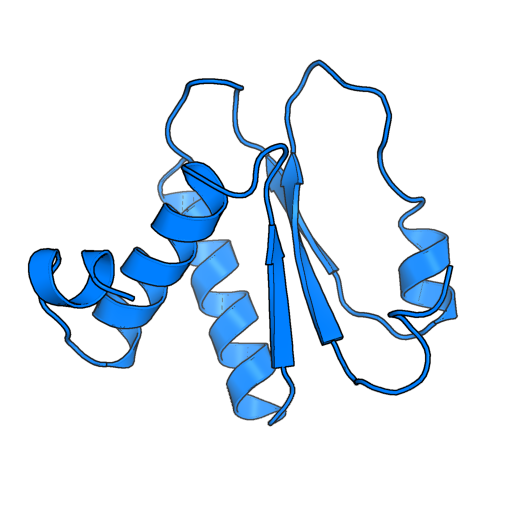 A 1 78 ? 7.391 -5.386 -2.036 1.00 81.25 78 ARG A CA 1
ATOM 680 C C . ARG A 1 78 ? 5.876 -5.186 -1.990 1.00 81.25 78 ARG A C 1
ATOM 682 O O . ARG A 1 78 ? 5.401 -4.286 -1.313 1.00 81.25 78 ARG A O 1
ATOM 689 N N . SER A 1 79 ? 5.134 -6.044 -2.690 1.00 83.56 79 SER A N 1
ATOM 690 C CA . SER A 1 79 ? 3.668 -6.015 -2.687 1.00 83.56 79 SER A CA 1
ATOM 691 C C . SER A 1 79 ? 3.100 -6.370 -1.316 1.00 83.56 79 SER A C 1
ATOM 693 O O . SER A 1 79 ? 2.222 -5.661 -0.841 1.00 83.56 79 SER A O 1
ATOM 695 N N . ALA A 1 80 ? 3.638 -7.407 -0.663 1.00 86.88 80 ALA A N 1
ATOM 696 C CA . ALA A 1 80 ? 3.221 -7.790 0.684 1.00 86.88 80 ALA A CA 1
ATOM 697 C C . ALA A 1 80 ? 3.528 -6.686 1.702 1.00 86.88 80 ALA A C 1
ATOM 699 O O . ALA A 1 80 ? 2.684 -6.381 2.532 1.00 86.88 80 ALA A O 1
ATOM 700 N N . ASN A 1 81 ? 4.686 -6.025 1.584 1.00 89.00 81 ASN A N 1
ATOM 701 C CA . ASN A 1 81 ? 5.043 -4.914 2.464 1.00 89.00 81 ASN A CA 1
ATOM 702 C C . ASN A 1 81 ? 4.033 -3.756 2.362 1.00 89.00 81 ASN A C 1
ATOM 704 O O . ASN A 1 81 ? 3.541 -3.285 3.379 1.00 89.00 81 ASN A O 1
ATOM 708 N N . LEU A 1 82 ? 3.637 -3.354 1.146 1.00 89.38 82 LEU A N 1
ATOM 709 C CA . LEU A 1 82 ? 2.598 -2.328 0.985 1.00 89.38 82 LEU A CA 1
ATOM 710 C C . LEU A 1 82 ? 1.260 -2.754 1.598 1.00 89.38 82 LEU A C 1
ATOM 712 O O . LEU A 1 82 ? 0.619 -1.947 2.267 1.00 89.38 82 LEU A O 1
ATOM 716 N N . VAL A 1 83 ? 0.839 -3.999 1.360 1.00 91.31 83 VAL A N 1
ATOM 717 C CA . VAL A 1 83 ? -0.412 -4.529 1.922 1.00 91.31 83 VAL A CA 1
ATOM 718 C C . VAL A 1 83 ? -0.356 -4.515 3.446 1.00 91.31 83 VAL A C 1
ATOM 720 O O . VAL A 1 83 ? -1.294 -4.034 4.072 1.00 91.31 83 VAL A O 1
ATOM 723 N N . ALA A 1 84 ? 0.752 -4.955 4.042 1.00 93.00 84 ALA A N 1
ATOM 724 C CA . ALA A 1 84 ? 0.933 -4.938 5.485 1.00 93.00 84 ALA A CA 1
ATOM 725 C C . ALA A 1 84 ? 0.874 -3.508 6.045 1.00 93.00 84 ALA A C 1
ATOM 727 O O . ALA A 1 84 ? 0.124 -3.253 6.984 1.00 93.00 84 ALA A O 1
ATOM 728 N N . CYS A 1 85 ? 1.584 -2.552 5.433 1.00 93.31 85 CYS A N 1
ATOM 729 C CA . CYS A 1 85 ? 1.523 -1.148 5.844 1.00 93.31 85 CYS A CA 1
ATOM 730 C C . CYS A 1 85 ? 0.105 -0.573 5.735 1.00 93.31 85 CYS A C 1
ATOM 732 O O . CYS A 1 85 ? -0.335 0.123 6.644 1.00 93.31 85 CYS A O 1
ATOM 734 N N . TYR A 1 86 ? -0.625 -0.895 4.665 1.00 94.44 86 TYR A N 1
ATOM 735 C CA . TYR A 1 86 ? -2.025 -0.499 4.508 1.00 94.44 86 TYR A CA 1
ATOM 736 C C . TYR A 1 86 ? -2.921 -1.105 5.597 1.00 94.44 86 TYR A C 1
ATOM 738 O O . TYR A 1 86 ? -3.779 -0.411 6.135 1.00 94.44 86 TYR A O 1
ATOM 746 N N . LEU A 1 87 ? -2.719 -2.376 5.958 1.00 95.19 87 LEU A N 1
ATOM 747 C CA . LEU A 1 87 ? -3.498 -3.035 7.008 1.00 95.19 87 LEU A CA 1
ATOM 748 C C . LEU A 1 87 ? -3.281 -2.389 8.382 1.00 95.19 87 LEU A C 1
ATOM 750 O O . LEU A 1 87 ? -4.247 -2.130 9.100 1.00 95.19 87 LEU A O 1
ATOM 754 N N . ILE A 1 88 ? -2.028 -2.082 8.714 1.00 95.75 88 ILE A N 1
ATOM 755 C CA . ILE A 1 88 ? -1.658 -1.376 9.946 1.00 95.75 88 ILE A CA 1
ATOM 756 C C . ILE A 1 88 ? -2.300 0.014 9.965 1.00 95.75 88 ILE A C 1
ATOM 758 O O . ILE A 1 88 ? -3.012 0.356 10.904 1.00 95.75 88 ILE A O 1
ATOM 762 N N . ASP A 1 89 ? -2.098 0.800 8.907 1.00 94.50 89 ASP A N 1
ATOM 763 C CA . ASP A 1 89 ? -2.587 2.177 8.820 1.00 94.50 89 ASP A CA 1
ATOM 764 C C . ASP A 1 89 ? -4.124 2.267 8.831 1.00 94.50 89 ASP A C 1
ATOM 766 O O . ASP A 1 89 ? -4.701 3.133 9.484 1.00 94.50 89 ASP A O 1
ATOM 770 N N . THR A 1 90 ? -4.805 1.372 8.115 1.00 94.00 90 THR A N 1
ATOM 771 C CA . THR A 1 90 ? -6.252 1.481 7.890 1.00 94.00 90 THR A CA 1
ATOM 772 C C . THR A 1 90 ? -7.087 0.728 8.926 1.00 94.00 90 THR A C 1
ATOM 774 O O . THR A 1 90 ? -8.232 1.115 9.174 1.00 94.00 90 THR A O 1
ATOM 777 N N . TYR A 1 91 ? -6.549 -0.339 9.521 1.00 94.56 91 TYR A N 1
ATOM 778 C CA . TYR A 1 91 ? -7.275 -1.191 10.470 1.00 94.56 91 TYR A CA 1
ATOM 779 C C . TYR A 1 91 ? -6.632 -1.251 11.858 1.00 94.56 91 TYR A C 1
ATOM 781 O O . TYR A 1 91 ? -7.172 -1.923 12.731 1.00 94.56 91 TYR A O 1
ATOM 789 N N . GLY A 1 92 ? -5.510 -0.559 12.083 1.00 96.38 92 GLY A N 1
ATOM 790 C CA . GLY A 1 92 ? -4.834 -0.542 13.381 1.00 96.38 92 GLY A CA 1
ATOM 791 C C . GLY A 1 92 ? -4.231 -1.890 13.780 1.00 96.38 92 GLY A C 1
ATOM 792 O O . GLY A 1 92 ? -4.029 -2.126 14.968 1.00 96.38 92 GLY A O 1
ATOM 793 N N . MET A 1 93 ? -3.978 -2.779 12.812 1.00 97.31 93 MET A N 1
ATOM 794 C CA . MET A 1 93 ? -3.345 -4.077 13.064 1.00 97.31 93 MET A CA 1
ATOM 795 C C . MET A 1 93 ? -1.919 -3.900 13.587 1.00 97.31 93 MET A C 1
ATOM 797 O O . MET A 1 93 ? -1.229 -2.945 13.219 1.00 97.31 93 MET A O 1
ATOM 801 N N . THR A 1 94 ? -1.435 -4.859 14.375 1.00 97.31 94 THR A N 1
ATOM 802 C CA . THR A 1 94 ? 0.002 -4.936 14.667 1.00 97.31 94 THR A CA 1
ATOM 803 C C . THR A 1 94 ? 0.778 -5.434 13.438 1.00 97.31 94 THR A C 1
ATOM 805 O O . THR A 1 94 ? 0.205 -6.091 12.558 1.00 97.31 94 THR A O 1
ATOM 808 N N . PRO A 1 95 ? 2.096 -5.179 13.351 1.00 93.94 95 PRO A N 1
ATOM 809 C CA . PRO A 1 95 ? 2.926 -5.722 12.276 1.00 93.94 95 PRO A CA 1
ATOM 810 C C . PRO A 1 95 ? 2.831 -7.249 12.123 1.00 93.94 95 PRO A C 1
ATOM 812 O O . PRO A 1 95 ? 2.804 -7.758 11.004 1.00 93.94 95 PRO A O 1
ATOM 815 N N . GLU A 1 96 ? 2.729 -7.987 13.229 1.00 95.81 96 GLU A N 1
ATOM 816 C CA . GLU A 1 96 ? 2.617 -9.449 13.244 1.00 95.81 96 GLU A CA 1
ATOM 817 C C . GLU A 1 96 ? 1.265 -9.933 12.717 1.00 95.81 96 GLU A C 1
ATOM 819 O O . GLU A 1 96 ? 1.191 -10.979 12.076 1.00 95.81 96 GLU A O 1
ATOM 824 N N . GLU A 1 97 ? 0.187 -9.200 12.994 1.00 94.88 97 GLU A N 1
ATOM 825 C CA . GLU A 1 97 ? -1.140 -9.483 12.442 1.00 94.88 97 GLU A CA 1
ATOM 826 C C . GLU A 1 97 ? -1.173 -9.225 10.940 1.00 94.88 97 GLU A C 1
ATOM 828 O O . GLU A 1 97 ? -1.614 -10.082 10.169 1.00 94.88 97 GLU A O 1
ATOM 833 N N . ALA A 1 98 ? -0.648 -8.076 10.520 1.00 93.62 98 ALA A N 1
ATOM 834 C CA . ALA A 1 98 ? -0.593 -7.687 9.121 1.00 93.62 98 ALA A CA 1
ATOM 835 C C . ALA A 1 98 ? 0.250 -8.664 8.282 1.00 93.62 98 ALA A C 1
ATOM 837 O O . ALA A 1 98 ? -0.145 -9.012 7.174 1.00 93.62 98 ALA A O 1
ATOM 838 N N . ALA A 1 99 ? 1.363 -9.175 8.822 1.00 89.62 99 ALA A N 1
ATOM 839 C CA . ALA A 1 99 ? 2.248 -10.119 8.132 1.00 89.62 99 ALA A CA 1
ATOM 840 C C . ALA A 1 99 ? 1.655 -11.527 7.911 1.00 89.62 99 ALA A C 1
ATOM 842 O O . ALA A 1 99 ? 2.241 -12.321 7.176 1.00 89.62 99 ALA A O 1
ATOM 843 N N . ARG A 1 100 ? 0.527 -11.864 8.554 1.00 91.00 100 ARG A N 1
ATOM 844 C CA . ARG A 1 100 ? -0.147 -13.171 8.417 1.00 91.00 100 ARG A CA 1
ATOM 845 C C . ARG A 1 100 ? -1.222 -13.219 7.323 1.00 91.00 100 ARG A C 1
ATOM 847 O O . ARG A 1 100 ? -1.832 -14.274 7.153 1.00 91.00 100 ARG A O 1
ATOM 854 N N . HIS A 1 101 ? -1.473 -12.108 6.635 1.00 82.88 101 HIS A N 1
ATOM 855 C CA . HIS A 1 101 ? -2.462 -11.992 5.558 1.00 82.88 101 HIS A CA 1
ATOM 856 C C . HIS A 1 101 ? -1.822 -12.201 4.181 1.00 82.88 101 HIS A C 1
ATOM 858 O O . HIS A 1 101 ? -2.501 -12.800 3.316 1.00 82.88 101 HIS A O 1
#

pLDDT: mean 75.69, std 18.53, range [27.2, 97.31]

Foldseek 3Di:
DPPPDDFLEAEEEADEPPDPDDDPPVVCVVVVHHYHYQYDHPPDEGDPVSLVVLLVVVVVCVVVVGHYDYAYPVRPPHRLVSQLSNCCVPVVDDSVRSNVD

Secondary structure (DSSP, 8-state):
--SSSS--EEEEEEE-TT------HHHHHHTT--EEEEE--TTSPPPHHHHHHHHHHHHHHHHTT-EEEEE-SSSSSHHHHHHHHHHHHHH---HHHHTT-

Radius of gyration: 13.78 Å; chains: 1; bounding box: 32×23×37 Å